Protein AF-A0A1S2M8C3-F1 (afdb_monomer_lite)

Radius of gyration: 22.27 Å; chains: 1; bounding box: 60×18×54 Å

Structure (mmCIF, N/CA/C/O backbone):
data_AF-A0A1S2M8C3-F1
#
_entry.id   AF-A0A1S2M8C3-F1
#
loop_
_atom_site.group_PDB
_atom_site.id
_atom_site.type_symbol
_atom_site.label_atom_id
_atom_site.label_alt_id
_atom_site.label_comp_id
_atom_site.label_asym_id
_atom_site.label_entity_id
_atom_site.label_seq_id
_atom_site.pdbx_PDB_ins_code
_atom_site.Cartn_x
_atom_site.Cartn_y
_atom_site.Cartn_z
_atom_site.occupancy
_atom_site.B_iso_or_equiv
_atom_site.auth_seq_id
_atom_site.auth_comp_id
_atom_site.auth_asym_id
_atom_site.auth_atom_id
_atom_site.pdbx_PDB_model_num
ATOM 1 N N . MET A 1 1 ? 14.493 4.402 -5.869 1.00 61.88 1 MET A N 1
ATOM 2 C CA . MET A 1 1 ? 13.095 4.113 -6.270 1.00 61.88 1 MET A CA 1
ATOM 3 C C . MET A 1 1 ? 12.474 5.349 -6.887 1.00 61.88 1 MET A C 1
ATOM 5 O O . MET A 1 1 ? 12.718 6.446 -6.394 1.00 61.88 1 MET A O 1
ATOM 9 N N . ASN A 1 2 ? 11.684 5.170 -7.945 1.00 78.38 2 ASN A N 1
ATOM 10 C CA . ASN A 1 2 ? 10.905 6.245 -8.555 1.00 78.38 2 ASN A CA 1
ATOM 11 C C . ASN A 1 2 ? 10.012 6.926 -7.490 1.00 78.38 2 ASN A C 1
ATOM 13 O O . ASN A 1 2 ? 9.446 6.233 -6.639 1.00 78.38 2 ASN A O 1
ATOM 17 N N . LYS A 1 3 ? 9.888 8.264 -7.527 1.00 79.94 3 LYS A N 1
ATOM 18 C CA . LYS A 1 3 ? 9.053 9.044 -6.589 1.00 79.94 3 LYS A CA 1
ATOM 19 C C . LYS A 1 3 ? 7.636 8.475 -6.502 1.00 79.94 3 LYS A C 1
ATOM 21 O O . LYS A 1 3 ? 7.130 8.288 -5.403 1.00 79.94 3 LYS A O 1
ATOM 26 N N . PHE A 1 4 ? 7.066 8.084 -7.641 1.00 76.88 4 PHE A N 1
ATOM 27 C CA . PHE A 1 4 ? 5.736 7.479 -7.720 1.00 76.88 4 PHE A CA 1
ATOM 28 C C . PHE A 1 4 ? 5.608 6.173 -6.929 1.00 76.88 4 PHE A C 1
ATOM 30 O O . PHE A 1 4 ? 4.605 5.963 -6.259 1.00 76.88 4 PHE A O 1
ATOM 37 N N . VAL A 1 5 ? 6.637 5.321 -6.943 1.00 78.00 5 VAL A N 1
ATOM 38 C CA . VAL A 1 5 ? 6.622 4.042 -6.215 1.00 78.00 5 VAL A CA 1
ATOM 39 C C . VAL A 1 5 ? 6.656 4.284 -4.710 1.00 78.00 5 VAL A C 1
ATOM 41 O O . VAL A 1 5 ? 5.923 3.640 -3.964 1.00 78.00 5 VAL A O 1
ATOM 44 N N . LYS A 1 6 ? 7.468 5.247 -4.261 1.00 79.88 6 LYS A N 1
ATOM 45 C CA . LYS A 1 6 ? 7.537 5.622 -2.845 1.00 79.88 6 LYS A CA 1
ATOM 46 C C . LYS A 1 6 ? 6.204 6.206 -2.369 1.00 79.88 6 LYS A C 1
ATOM 48 O O . LYS A 1 6 ? 5.698 5.783 -1.339 1.00 79.88 6 LYS A O 1
ATOM 53 N N . THR A 1 7 ? 5.616 7.110 -3.152 1.00 85.25 7 THR A N 1
ATOM 54 C CA . THR A 1 7 ? 4.302 7.697 -2.864 1.00 85.25 7 THR A CA 1
ATOM 55 C C . THR A 1 7 ? 3.202 6.636 -2.824 1.00 85.25 7 THR A C 1
ATOM 57 O O . THR A 1 7 ? 2.413 6.632 -1.885 1.00 85.25 7 THR A O 1
ATOM 60 N N . ALA A 1 8 ? 3.174 5.701 -3.777 1.00 80.50 8 ALA A N 1
ATOM 61 C CA . ALA A 1 8 ? 2.196 4.615 -3.793 1.00 80.50 8 ALA A CA 1
ATOM 62 C C . ALA A 1 8 ? 2.307 3.717 -2.549 1.00 80.50 8 ALA A C 1
ATOM 64 O O . ALA A 1 8 ? 1.298 3.424 -1.918 1.00 80.50 8 ALA A O 1
ATOM 65 N N . LEU A 1 9 ? 3.528 3.350 -2.141 1.00 80.19 9 LEU A N 1
ATOM 66 C CA . LEU A 1 9 ? 3.761 2.574 -0.916 1.00 80.19 9 LEU A CA 1
ATOM 67 C C . LEU A 1 9 ? 3.292 3.303 0.345 1.00 80.19 9 LEU A C 1
ATOM 69 O O . LEU A 1 9 ? 2.697 2.689 1.225 1.00 80.19 9 LEU A O 1
ATOM 73 N N . THR A 1 10 ? 3.519 4.613 0.425 1.00 85.81 10 THR A N 1
ATOM 74 C CA . THR A 1 10 ? 3.020 5.426 1.539 1.00 85.81 10 THR A CA 1
ATOM 75 C C . THR A 1 10 ? 1.488 5.435 1.585 1.00 85.81 10 THR A C 1
ATOM 77 O O . THR A 1 10 ? 0.905 5.258 2.654 1.00 85.81 10 THR A O 1
ATOM 80 N N . TRP A 1 11 ? 0.825 5.564 0.433 1.00 84.44 11 TRP A N 1
ATOM 81 C CA . TRP A 1 11 ? -0.638 5.546 0.356 1.00 84.44 11 TRP A CA 1
ATOM 82 C C . TRP A 1 11 ? -1.259 4.193 0.710 1.00 84.44 11 TRP A C 1
ATOM 84 O O . TRP A 1 11 ? -2.328 4.181 1.312 1.00 84.44 11 TRP A O 1
ATOM 94 N N . ILE A 1 12 ? -0.583 3.073 0.436 1.00 83.12 12 ILE A N 1
ATOM 95 C CA . ILE A 1 12 ? -1.044 1.732 0.846 1.00 83.12 12 ILE A CA 1
ATOM 96 C C . ILE A 1 12 ? -1.178 1.607 2.366 1.00 83.12 12 ILE A C 1
ATOM 98 O O . ILE A 1 12 ? -1.988 0.815 2.822 1.00 83.12 12 ILE A O 1
ATOM 102 N N . ILE A 1 13 ? -0.414 2.370 3.153 1.00 82.31 13 ILE A N 1
ATOM 103 C CA . ILE A 1 13 ? -0.492 2.343 4.622 1.00 82.31 13 ILE A CA 1
ATOM 104 C C . ILE A 1 13 ? -1.481 3.393 5.129 1.00 82.31 13 ILE A C 1
ATOM 106 O O . ILE A 1 13 ? -2.314 3.110 5.988 1.00 82.31 13 ILE A O 1
ATOM 110 N N . ILE A 1 14 ? -1.410 4.608 4.582 1.00 87.31 14 ILE A N 1
ATOM 111 C CA . ILE A 1 14 ? -2.255 5.727 5.015 1.00 87.31 14 ILE A CA 1
ATOM 112 C C . ILE A 1 14 ? -3.734 5.454 4.719 1.00 87.31 14 ILE A C 1
ATOM 114 O O . ILE A 1 14 ? -4.591 5.768 5.543 1.00 87.31 14 ILE A O 1
ATOM 118 N N . PHE A 1 15 ? -4.039 4.855 3.567 1.00 85.44 15 PHE A N 1
ATOM 119 C CA . PHE A 1 15 ? -5.413 4.634 3.131 1.00 85.44 15 PHE A CA 1
ATOM 120 C C . PHE A 1 15 ? -6.185 3.660 4.046 1.00 85.44 15 PHE A C 1
ATOM 122 O O . PHE A 1 15 ? -7.235 4.062 4.547 1.00 85.44 15 PHE A O 1
ATOM 129 N N . PRO A 1 16 ? -5.686 2.451 4.380 1.00 82.94 16 PRO A N 1
ATOM 130 C CA . PRO A 1 16 ? -6.323 1.566 5.360 1.00 82.94 16 PRO A CA 1
ATOM 131 C C . PRO A 1 16 ? -6.586 2.227 6.709 1.00 82.94 16 PRO A C 1
ATOM 133 O O . PRO A 1 16 ? -7.672 2.078 7.266 1.00 82.94 16 PRO A O 1
ATOM 136 N N . ILE A 1 17 ? -5.608 2.984 7.218 1.00 85.94 17 ILE A N 1
ATOM 137 C CA . ILE A 1 17 ? -5.719 3.667 8.510 1.00 85.94 17 ILE A CA 1
ATOM 138 C C . ILE A 1 17 ? -6.845 4.702 8.453 1.00 85.94 17 ILE A C 1
ATOM 140 O O . ILE A 1 17 ? -7.739 4.671 9.292 1.00 85.94 17 ILE A O 1
ATOM 144 N N . LEU A 1 18 ? -6.855 5.566 7.432 1.00 89.31 18 LEU A N 1
ATOM 145 C CA . LEU A 1 18 ? -7.920 6.557 7.236 1.00 89.31 18 LEU A CA 1
ATOM 146 C C . LEU A 1 18 ? -9.300 5.910 7.118 1.00 89.31 18 LEU A C 1
ATOM 148 O O . LEU A 1 18 ? -10.252 6.373 7.741 1.00 89.31 18 LEU A O 1
ATOM 152 N N . THR A 1 19 ? -9.403 4.838 6.337 1.00 84.56 19 THR A N 1
ATOM 153 C CA . THR A 1 19 ? -10.683 4.161 6.101 1.00 84.56 19 THR A CA 1
ATOM 154 C C . THR A 1 19 ? -11.200 3.502 7.379 1.00 84.56 19 THR A C 1
ATOM 156 O O . THR A 1 19 ? -12.381 3.609 7.692 1.00 84.56 19 THR A O 1
ATOM 159 N N . THR A 1 20 ? -10.309 2.877 8.154 1.00 83.50 20 THR A N 1
ATOM 160 C CA . THR A 1 20 ? -10.653 2.269 9.448 1.00 83.50 20 THR A CA 1
ATOM 161 C C . THR A 1 20 ? -11.124 3.333 10.437 1.00 83.50 20 THR A C 1
ATOM 163 O O . THR A 1 20 ? -12.159 3.161 11.073 1.00 83.50 20 THR A O 1
ATOM 166 N N . THR A 1 21 ? -10.428 4.471 10.514 1.00 86.81 21 THR A N 1
ATOM 167 C CA . THR A 1 21 ? -10.837 5.602 11.358 1.00 86.81 21 THR A CA 1
ATOM 168 C C . THR A 1 21 ? -12.215 6.138 10.966 1.00 86.81 21 THR A C 1
ATOM 170 O O . THR A 1 21 ? -13.044 6.377 11.838 1.00 86.81 21 THR A O 1
ATOM 173 N N . LEU A 1 22 ? -12.493 6.295 9.668 1.00 87.69 22 LEU A N 1
ATOM 174 C CA . LEU A 1 22 ? -13.803 6.748 9.185 1.00 87.69 22 LEU A CA 1
ATOM 175 C C . LEU A 1 22 ? -14.929 5.763 9.520 1.00 87.69 22 LEU A C 1
ATOM 177 O O . LEU A 1 22 ? -16.021 6.200 9.882 1.00 87.69 22 LEU A O 1
ATOM 181 N N . LEU A 1 23 ? -14.672 4.457 9.428 1.00 83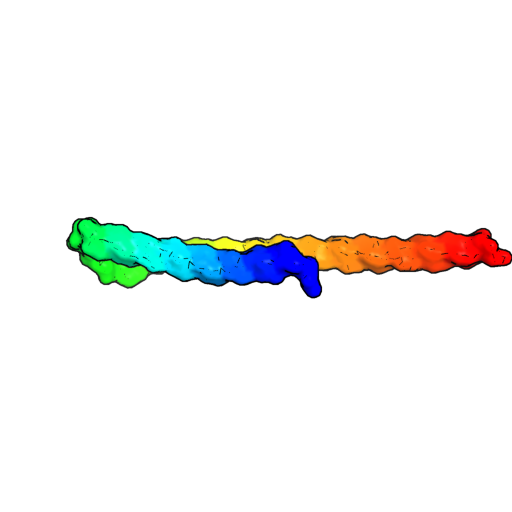.69 23 LEU A N 1
ATOM 182 C CA . LEU A 1 23 ? -15.642 3.429 9.810 1.00 83.69 23 LEU A CA 1
ATOM 183 C C . LEU A 1 23 ? -15.972 3.502 11.302 1.00 83.69 23 LEU A C 1
ATOM 185 O O . LEU A 1 23 ? -17.142 3.592 11.651 1.00 83.69 23 LEU A O 1
ATOM 189 N N . ILE A 1 24 ? -14.952 3.581 12.163 1.00 82.94 24 ILE A N 1
ATOM 190 C CA . ILE A 1 24 ? -15.144 3.719 13.616 1.00 82.94 24 ILE A CA 1
ATOM 191 C C . ILE A 1 24 ? -15.959 4.977 13.945 1.00 8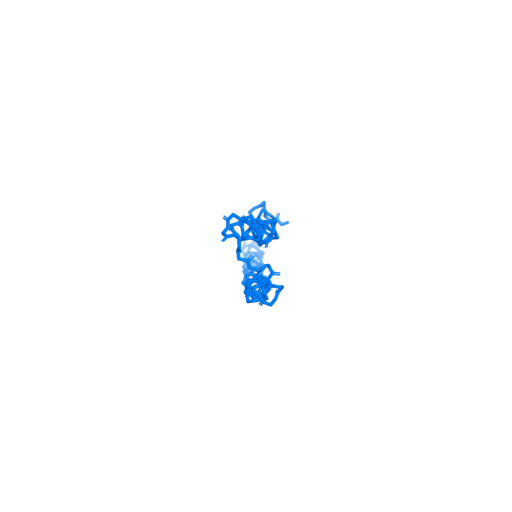2.94 24 ILE A C 1
ATOM 193 O O . ILE A 1 24 ? -16.878 4.924 14.756 1.00 82.94 24 ILE A O 1
ATOM 197 N N . ILE A 1 25 ? -15.653 6.109 13.298 1.00 87.06 25 ILE A N 1
ATOM 198 C CA . ILE A 1 25 ? -16.418 7.353 13.475 1.00 87.06 25 ILE A CA 1
ATOM 199 C C . ILE A 1 25 ? -17.877 7.157 13.046 1.00 87.06 25 ILE A C 1
ATOM 201 O O . ILE A 1 25 ? -18.785 7.613 13.733 1.00 87.06 25 ILE A O 1
ATOM 205 N N . THR A 1 26 ? -18.110 6.486 11.918 1.00 83.62 26 THR A N 1
ATOM 206 C CA . THR A 1 26 ? -19.464 6.250 11.399 1.00 83.62 26 THR A CA 1
ATOM 207 C C . THR A 1 26 ? -20.282 5.390 12.356 1.00 83.62 26 THR A C 1
ATOM 209 O O . THR A 1 26 ? -21.433 5.726 12.629 1.00 83.62 26 THR A O 1
ATOM 212 N N . ASP A 1 27 ? -19.689 4.329 12.896 1.00 81.12 27 ASP A N 1
ATOM 213 C CA . ASP A 1 27 ? -20.370 3.429 13.829 1.00 81.12 27 ASP A CA 1
ATOM 214 C C . ASP A 1 27 ? -20.644 4.126 15.167 1.00 81.12 27 ASP A C 1
ATOM 216 O O . ASP A 1 27 ? -21.733 3.987 15.721 1.00 81.12 27 ASP A O 1
ATOM 220 N N . TYR A 1 28 ? -19.728 4.995 15.617 1.00 81.75 28 TYR A N 1
ATOM 221 C CA . TYR A 1 28 ? -19.954 5.860 16.777 1.00 81.75 28 TYR A CA 1
ATOM 222 C C . TYR A 1 28 ? -21.169 6.786 16.598 1.00 81.75 28 TYR A C 1
ATOM 224 O O . TYR A 1 28 ? -21.947 6.969 17.529 1.00 81.75 28 TYR A O 1
ATOM 232 N N . PHE A 1 29 ? -21.375 7.358 15.405 1.00 85.00 29 PHE A N 1
ATOM 233 C CA . PHE A 1 29 ? -22.550 8.199 15.130 1.00 85.00 29 PHE A CA 1
ATOM 234 C C . PHE A 1 29 ? -23.858 7.415 14.989 1.00 85.00 29 PHE A C 1
ATOM 236 O O . PHE A 1 29 ? -24.931 8.003 15.124 1.00 85.00 29 PHE A O 1
ATOM 243 N N . LYS A 1 30 ? -23.786 6.117 14.685 1.00 83.56 30 LYS A N 1
ATOM 244 C CA . LYS A 1 30 ? -24.959 5.253 14.511 1.00 83.56 30 LYS A CA 1
ATOM 245 C C . LYS A 1 30 ? -25.463 4.628 15.809 1.00 83.56 30 LYS A C 1
ATOM 247 O O . LYS A 1 30 ? -26.514 3.997 15.773 1.00 83.56 30 LYS A O 1
ATOM 252 N N . ASP A 1 31 ? -24.740 4.805 16.917 1.00 75.88 31 ASP A N 1
ATOM 253 C CA . ASP A 1 31 ? -25.020 4.152 18.206 1.00 75.88 31 ASP A CA 1
ATOM 254 C C . ASP A 1 31 ? -25.076 2.610 18.087 1.00 75.88 31 ASP A C 1
ATOM 256 O O . ASP A 1 31 ? -25.689 1.914 18.895 1.00 75.88 31 ASP A O 1
ATOM 260 N N . GLU A 1 32 ? -24.436 2.057 17.047 1.00 71.62 32 GLU A N 1
ATOM 261 C CA . GLU A 1 32 ? -24.270 0.616 16.877 1.00 71.62 32 GLU A CA 1
ATOM 262 C C . GLU A 1 32 ? -23.168 0.122 17.819 1.00 71.62 32 GLU A C 1
ATOM 264 O O . GLU A 1 32 ? -22.144 0.779 18.030 1.00 71.62 32 GLU A O 1
ATOM 269 N N . SER A 1 33 ? -23.366 -1.064 18.398 1.00 71.62 33 SER A N 1
ATOM 270 C CA . SER A 1 33 ? -22.362 -1.695 19.250 1.00 71.62 33 SER A CA 1
ATOM 271 C C . SER A 1 33 ? -21.061 -1.882 18.471 1.00 71.62 33 SER A C 1
ATOM 273 O O . SER A 1 33 ? -21.025 -2.620 17.485 1.00 71.62 33 SER A O 1
ATOM 275 N N . ILE A 1 34 ? -19.992 -1.231 18.936 1.00 69.44 34 ILE A N 1
ATOM 276 C CA . ILE A 1 34 ? -18.648 -1.333 18.358 1.00 69.44 34 ILE A CA 1
ATOM 277 C C . ILE A 1 34 ? -18.115 -2.749 18.614 1.00 69.44 34 ILE A C 1
ATOM 279 O O . ILE A 1 34 ? -17.426 -3.019 19.599 1.00 69.44 34 ILE A O 1
ATOM 283 N N . GLU A 1 35 ? -18.453 -3.677 17.726 1.00 76.81 35 GLU A N 1
ATOM 284 C CA . GLU A 1 35 ? -17.928 -5.034 17.743 1.00 76.81 35 GLU A CA 1
ATOM 285 C C . GLU A 1 35 ? -16.643 -5.108 16.915 1.00 76.81 35 GLU A C 1
ATOM 287 O O . GLU A 1 35 ? -16.618 -4.848 15.713 1.00 76.81 35 GLU A O 1
ATOM 292 N N . ILE A 1 36 ? -15.543 -5.508 17.557 1.00 70.94 36 ILE A N 1
ATOM 293 C CA . ILE A 1 36 ? -14.219 -5.629 16.921 1.00 70.94 36 ILE A CA 1
ATOM 294 C C . ILE A 1 36 ? -14.261 -6.601 15.725 1.00 70.94 36 ILE A C 1
ATOM 296 O O . ILE A 1 36 ? -13.560 -6.414 14.727 1.00 70.94 36 ILE A O 1
ATOM 300 N N . THR A 1 37 ? -15.118 -7.619 15.800 1.00 76.50 37 THR A N 1
ATOM 301 C CA . THR A 1 37 ? -15.377 -8.605 14.742 1.00 76.50 37 THR A CA 1
ATOM 302 C C . THR A 1 37 ? -15.923 -7.978 13.461 1.00 76.50 37 THR A C 1
ATOM 304 O O . THR A 1 37 ? -15.609 -8.468 12.376 1.00 76.50 37 THR A O 1
ATOM 307 N N . SER A 1 38 ? -16.650 -6.865 13.554 1.00 76.81 38 SER A N 1
ATOM 308 C CA . SER A 1 38 ? -17.216 -6.146 12.405 1.00 76.81 38 SER A CA 1
ATOM 309 C C . SER A 1 38 ? -16.149 -5.439 11.563 1.00 76.81 38 SER A C 1
ATOM 311 O O . SER A 1 38 ? -16.329 -5.233 10.364 1.00 76.81 38 SER A O 1
ATOM 313 N N . TYR A 1 39 ? -14.987 -5.132 12.150 1.00 75.75 39 TYR A N 1
ATOM 314 C CA . TYR A 1 39 ? -13.859 -4.512 11.443 1.00 75.75 39 TYR A CA 1
ATOM 315 C C . TYR A 1 39 ? -12.867 -5.527 10.872 1.00 75.75 39 TYR A C 1
ATOM 317 O O . TYR A 1 39 ? -12.040 -5.175 10.026 1.00 75.75 39 TYR A O 1
ATOM 325 N N . LEU A 1 40 ? -12.954 -6.791 11.293 1.00 79.69 40 LEU A N 1
ATOM 326 C CA . LEU A 1 40 ? -12.065 -7.863 10.846 1.00 79.69 40 LEU A CA 1
ATOM 327 C C . LEU A 1 40 ? -12.046 -8.026 9.314 1.00 79.69 40 LEU A C 1
ATOM 329 O O . LEU A 1 40 ? -10.951 -8.084 8.751 1.00 79.69 40 LEU A O 1
ATOM 333 N N . PRO A 1 41 ? -13.198 -8.032 8.607 1.00 82.50 41 PRO A N 1
ATOM 334 C CA . PRO A 1 41 ? -13.220 -8.112 7.148 1.00 82.50 41 PRO A CA 1
ATOM 335 C C . PRO A 1 41 ? -12.506 -6.937 6.475 1.00 82.50 41 PRO A C 1
ATOM 337 O O . PRO A 1 41 ? -11.828 -7.132 5.470 1.00 82.50 41 PRO A O 1
ATOM 340 N N . ASN A 1 42 ? -12.599 -5.732 7.047 1.00 80.81 42 ASN A N 1
ATOM 341 C CA . ASN A 1 42 ? -11.923 -4.549 6.517 1.00 80.81 42 ASN A CA 1
ATOM 342 C C . ASN A 1 42 ? -10.405 -4.666 6.679 1.00 80.81 42 ASN A C 1
ATOM 344 O O . ASN A 1 42 ? -9.667 -4.482 5.713 1.00 80.81 42 ASN A O 1
ATOM 348 N N . ILE A 1 43 ? -9.933 -5.053 7.868 1.00 81.19 43 ILE A N 1
ATOM 349 C CA . ILE A 1 43 ? -8.502 -5.265 8.134 1.00 81.19 43 ILE A CA 1
ATOM 350 C C . ILE A 1 43 ? -7.936 -6.360 7.223 1.00 81.19 43 ILE A C 1
ATOM 352 O O . ILE A 1 43 ? -6.886 -6.172 6.604 1.00 81.19 43 ILE A O 1
ATOM 356 N N . LEU A 1 44 ? -8.640 -7.487 7.098 1.00 84.19 44 LEU A N 1
ATOM 357 C CA . LEU A 1 44 ? -8.243 -8.587 6.218 1.00 84.19 44 LEU A CA 1
ATOM 358 C C . LEU A 1 44 ? -8.259 -8.163 4.745 1.00 84.19 44 LEU A C 1
ATOM 360 O O . LEU A 1 44 ? -7.322 -8.474 4.011 1.00 84.19 44 LEU A O 1
ATOM 364 N N . GLY A 1 45 ? -9.267 -7.397 4.325 1.00 86.25 45 GLY A N 1
ATOM 365 C CA . GLY A 1 45 ? -9.344 -6.815 2.987 1.00 86.25 45 GLY A CA 1
ATOM 366 C C . GLY A 1 45 ? -8.151 -5.910 2.679 1.00 86.25 45 GLY A C 1
ATOM 367 O O . GLY A 1 45 ? -7.533 -6.046 1.621 1.00 86.25 45 GLY A O 1
ATOM 368 N N . PHE A 1 46 ? -7.752 -5.052 3.622 1.00 84.25 46 PHE A N 1
ATOM 369 C CA . PHE A 1 46 ? -6.557 -4.218 3.477 1.00 84.25 46 PHE A CA 1
ATOM 370 C C . PHE A 1 46 ? -5.263 -5.032 3.452 1.00 84.25 46 PHE A C 1
ATOM 372 O O . PHE A 1 46 ? -4.376 -4.721 2.657 1.00 84.25 46 PHE A O 1
ATOM 379 N N . ALA A 1 47 ? -5.151 -6.085 4.264 1.00 84.94 47 ALA A N 1
ATOM 380 C CA . ALA A 1 47 ? -3.984 -6.965 4.261 1.00 84.94 47 ALA A CA 1
ATOM 381 C C . ALA A 1 47 ? -3.826 -7.693 2.915 1.00 84.94 47 ALA A C 1
ATOM 383 O O . ALA A 1 47 ? -2.743 -7.686 2.323 1.00 84.94 47 ALA A O 1
ATOM 384 N N . VAL A 1 48 ? -4.916 -8.266 2.393 1.00 90.25 48 VAL A N 1
ATOM 385 C CA . VAL A 1 48 ? -4.928 -8.942 1.087 1.00 90.25 48 VAL A CA 1
ATOM 386 C C . VAL A 1 48 ? -4.653 -7.948 -0.041 1.00 90.25 48 VAL A C 1
ATOM 388 O O . VAL A 1 48 ? -3.808 -8.212 -0.898 1.00 90.25 48 VAL A O 1
ATOM 391 N N . GLY A 1 49 ? -5.298 -6.779 -0.017 1.00 87.12 49 GLY A N 1
ATOM 392 C CA . GLY A 1 49 ? -5.057 -5.715 -0.990 1.00 87.12 49 GLY A CA 1
ATOM 393 C C . GLY A 1 49 ? -3.601 -5.240 -0.983 1.00 87.12 49 GLY A C 1
ATOM 394 O O . GLY A 1 49 ? -2.977 -5.144 -2.040 1.00 87.12 49 GLY A O 1
ATOM 395 N N . GLY A 1 50 ? -3.022 -5.021 0.200 1.00 85.06 50 GLY A N 1
ATOM 396 C CA . GLY A 1 50 ? -1.623 -4.626 0.365 1.00 85.06 50 GLY A CA 1
ATOM 397 C C . GLY A 1 50 ? -0.641 -5.662 -0.186 1.00 85.06 50 GLY A C 1
ATOM 398 O O . GLY A 1 50 ? 0.288 -5.295 -0.911 1.00 85.06 50 GLY A O 1
ATOM 399 N N . LEU A 1 51 ? -0.874 -6.952 0.080 1.00 88.25 51 LEU A N 1
ATOM 400 C CA . LEU A 1 51 ? -0.085 -8.048 -0.498 1.00 88.25 51 LEU A CA 1
ATOM 401 C C . LEU A 1 51 ? -0.166 -8.064 -2.027 1.00 88.25 51 LEU A C 1
ATOM 403 O O . LEU A 1 51 ? 0.860 -8.203 -2.696 1.00 88.25 51 LEU A O 1
ATOM 407 N N . PHE A 1 52 ? -1.363 -7.875 -2.583 1.00 88.56 52 PHE A N 1
ATOM 408 C CA . PHE A 1 52 ? -1.569 -7.869 -4.028 1.00 88.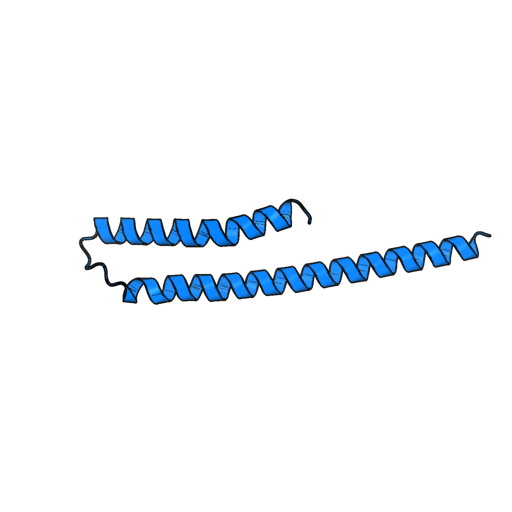56 52 PHE A CA 1
ATOM 409 C C . PHE A 1 52 ? -0.830 -6.706 -4.702 1.00 88.56 52 PHE A C 1
ATOM 411 O O . PHE A 1 52 ? -0.115 -6.902 -5.686 1.00 88.56 52 PHE A O 1
ATOM 418 N N . VAL A 1 53 ? -0.925 -5.498 -4.138 1.00 85.94 53 VAL A N 1
ATOM 419 C CA . VAL A 1 53 ? -0.203 -4.326 -4.657 1.00 85.94 53 VAL A CA 1
ATOM 420 C C . VAL A 1 53 ? 1.311 -4.506 -4.525 1.00 85.94 53 VAL A C 1
ATOM 422 O O . VAL A 1 53 ? 2.048 -4.194 -5.463 1.00 85.94 53 VAL A O 1
ATOM 425 N N . GLY A 1 54 ? 1.785 -5.048 -3.399 1.00 85.31 54 GLY A N 1
ATOM 426 C CA . GLY A 1 54 ? 3.198 -5.374 -3.199 1.00 85.31 54 GLY A CA 1
ATOM 427 C C . GLY A 1 54 ? 3.720 -6.359 -4.247 1.00 85.31 54 GLY A C 1
ATOM 428 O O . GLY A 1 54 ? 4.778 -6.131 -4.838 1.00 85.31 54 GLY A O 1
ATOM 429 N N . PHE A 1 55 ? 2.945 -7.404 -4.545 1.00 89.50 55 PHE A N 1
ATOM 430 C CA . PHE A 1 55 ? 3.268 -8.374 -5.588 1.00 89.50 55 PHE A CA 1
ATOM 431 C C . PHE A 1 55 ? 3.342 -7.728 -6.979 1.00 89.50 55 PHE A C 1
ATOM 433 O O . PHE A 1 55 ? 4.330 -7.912 -7.692 1.00 89.50 55 PHE A O 1
ATOM 440 N N . VAL A 1 56 ? 2.348 -6.919 -7.357 1.00 88.44 56 VAL A N 1
ATOM 441 C CA . VAL A 1 56 ? 2.348 -6.207 -8.647 1.00 88.44 56 VAL A CA 1
ATOM 442 C C . VAL A 1 56 ? 3.560 -5.279 -8.759 1.00 88.44 56 VAL A C 1
ATOM 444 O O . VAL A 1 56 ? 4.255 -5.290 -9.775 1.00 88.44 56 VAL A O 1
ATOM 447 N N . MET A 1 57 ? 3.867 -4.518 -7.706 1.00 85.25 57 MET A N 1
ATOM 448 C CA . MET A 1 57 ? 5.034 -3.632 -7.670 1.00 85.25 57 MET A CA 1
ATOM 449 C C . MET A 1 57 ? 6.350 -4.387 -7.840 1.00 85.25 57 MET A C 1
ATOM 451 O O . MET A 1 57 ? 7.228 -3.927 -8.572 1.00 85.25 57 MET A O 1
ATOM 455 N N . TYR A 1 58 ? 6.484 -5.542 -7.190 1.00 87.88 58 TYR A N 1
ATOM 456 C CA . TYR A 1 58 ? 7.658 -6.394 -7.336 1.00 87.88 58 TYR A CA 1
ATOM 457 C C . TYR A 1 58 ? 7.835 -6.862 -8.786 1.00 87.88 58 TYR A C 1
ATOM 459 O O . TYR A 1 58 ? 8.920 -6.732 -9.357 1.00 87.88 58 TYR A O 1
ATOM 467 N N . GLN A 1 59 ? 6.755 -7.325 -9.417 1.00 91.38 59 GLN A N 1
ATOM 468 C CA . GLN A 1 59 ? 6.791 -7.775 -10.810 1.00 91.38 59 GLN A CA 1
ATOM 469 C C . GLN A 1 59 ? 7.1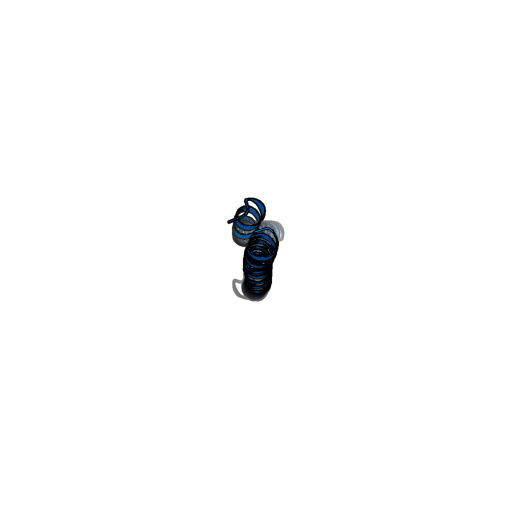32 -6.631 -11.775 1.00 91.38 59 GLN A C 1
ATOM 471 O O . GLN A 1 59 ? 7.940 -6.812 -12.686 1.00 91.38 59 GLN A O 1
ATOM 476 N N . LEU A 1 60 ? 6.586 -5.432 -11.551 1.00 88.50 60 LEU A N 1
ATOM 477 C CA . LEU A 1 60 ? 6.912 -4.248 -12.352 1.00 88.50 60 LEU A CA 1
ATOM 478 C C . LEU A 1 60 ? 8.385 -3.839 -12.220 1.00 88.50 60 LEU A C 1
ATOM 480 O O . LEU A 1 60 ? 9.017 -3.523 -13.229 1.00 88.50 60 LEU A O 1
ATOM 484 N N . GLN A 1 61 ? 8.947 -3.871 -11.006 1.00 86.62 61 GLN A N 1
ATOM 485 C CA . GLN A 1 61 ? 10.372 -3.589 -10.793 1.00 86.62 61 GLN A CA 1
ATOM 486 C C . GLN A 1 61 ? 11.254 -4.608 -11.515 1.00 86.62 61 GLN A C 1
ATOM 488 O O . GLN A 1 61 ? 12.181 -4.222 -12.225 1.00 86.62 61 GLN A O 1
ATOM 493 N N . LYS A 1 62 ? 10.911 -5.897 -11.418 1.00 88.69 62 LYS A N 1
ATOM 494 C 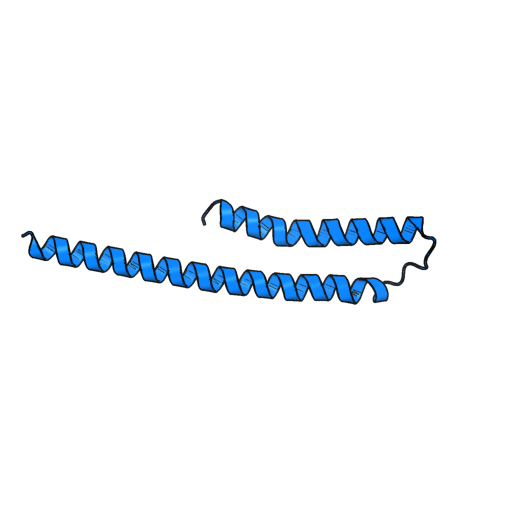CA . LYS A 1 62 ? 11.637 -6.961 -12.117 1.00 88.69 62 LYS A CA 1
ATOM 495 C C . LYS A 1 62 ? 11.669 -6.736 -13.634 1.00 88.69 62 LYS A C 1
ATOM 497 O O . LYS A 1 62 ? 12.730 -6.840 -14.247 1.00 88.69 62 LYS A O 1
ATOM 502 N N . LEU A 1 63 ? 10.531 -6.382 -14.236 1.00 92.25 63 LEU A N 1
ATOM 503 C CA . LEU A 1 63 ? 10.449 -6.099 -15.674 1.00 92.25 63 LEU A CA 1
ATOM 504 C C . LEU A 1 63 ? 11.275 -4.869 -16.077 1.00 92.25 63 LEU A C 1
ATOM 506 O O . LEU A 1 63 ? 11.928 -4.884 -17.121 1.00 92.25 63 LEU A O 1
ATOM 510 N N . GLN A 1 64 ? 11.279 -3.811 -15.260 1.00 90.50 64 GLN A N 1
ATOM 511 C CA . GLN A 1 64 ? 12.103 -2.624 -15.515 1.00 90.50 64 GLN A CA 1
ATOM 512 C C . GLN A 1 64 ? 13.600 -2.946 -15.473 1.00 90.50 64 GLN A C 1
ATOM 514 O O . GLN A 1 64 ? 14.337 -2.525 -16.370 1.00 90.50 64 GLN A O 1
ATOM 519 N N . ASP A 1 65 ? 14.038 -3.727 -14.488 1.00 91.44 65 ASP A N 1
ATOM 520 C CA . ASP A 1 65 ? 15.439 -4.130 -14.350 1.00 91.44 65 ASP A CA 1
ATOM 521 C C . ASP A 1 65 ? 15.905 -4.994 -15.528 1.00 91.44 65 ASP A C 1
ATOM 523 O O . ASP A 1 65 ? 16.998 -4.786 -16.068 1.00 91.44 65 ASP A O 1
ATOM 527 N N . GLU A 1 66 ? 15.077 -5.943 -15.970 1.00 93.25 66 GLU A N 1
ATOM 528 C CA . GLU A 1 66 ? 15.370 -6.757 -17.153 1.00 93.25 66 GLU A CA 1
ATOM 529 C C . GLU A 1 66 ? 15.474 -5.907 -18.422 1.00 93.25 66 GLU A C 1
ATOM 531 O O . GLU A 1 66 ? 16.394 -6.099 -19.226 1.00 93.25 66 GLU A O 1
ATOM 536 N N . ASN A 1 67 ? 14.572 -4.940 -18.593 1.00 92.44 67 ASN A N 1
ATOM 537 C CA . ASN A 1 67 ? 14.576 -4.065 -19.760 1.00 92.44 67 ASN A CA 1
ATOM 538 C C . ASN A 1 67 ? 15.818 -3.155 -19.776 1.00 92.44 67 ASN A C 1
ATOM 540 O O . ASN A 1 67 ? 16.472 -2.999 -20.810 1.00 92.44 67 ASN A O 1
ATOM 544 N N . ASN A 1 68 ? 16.220 -2.637 -18.611 1.00 92.38 68 ASN A N 1
ATOM 545 C CA . ASN A 1 68 ? 17.431 -1.829 -18.481 1.00 92.38 68 ASN A CA 1
ATOM 546 C C . ASN A 1 68 ? 18.701 -2.644 -18.790 1.00 92.38 68 ASN A C 1
ATOM 548 O O . ASN A 1 68 ? 19.569 -2.192 -19.538 1.00 92.38 68 ASN A O 1
ATOM 552 N N . LYS A 1 69 ? 18.785 -3.894 -18.306 1.00 91.75 69 LYS A N 1
ATOM 553 C CA . LYS A 1 69 ? 19.890 -4.811 -18.645 1.00 91.75 69 LYS A CA 1
ATOM 554 C C . LYS A 1 69 ? 19.975 -5.093 -20.146 1.00 91.75 69 LYS A C 1
ATOM 556 O O . LYS A 1 69 ? 21.078 -5.133 -20.694 1.00 91.75 69 LYS A O 1
ATOM 561 N N . ARG A 1 70 ? 18.836 -5.288 -20.823 1.00 92.44 70 ARG A N 1
ATOM 562 C CA . ARG A 1 70 ? 18.805 -5.476 -22.286 1.00 92.44 70 ARG A CA 1
ATOM 563 C C . ARG A 1 70 ? 19.314 -4.242 -23.018 1.00 92.44 70 ARG A C 1
ATOM 565 O O . ARG A 1 70 ? 20.129 -4.391 -23.923 1.00 92.44 70 ARG A O 1
ATOM 572 N N . LYS A 1 71 ? 18.890 -3.047 -22.600 1.00 92.19 71 LYS A N 1
ATOM 573 C CA . LYS A 1 71 ? 19.340 -1.786 -23.198 1.00 92.19 71 LYS A CA 1
ATOM 574 C C . LYS A 1 71 ? 20.862 -1.629 -23.119 1.00 92.19 71 LYS A C 1
ATOM 576 O O . LYS A 1 71 ? 21.494 -1.421 -24.148 1.00 92.19 71 LYS A O 1
ATOM 581 N N . ILE A 1 72 ? 21.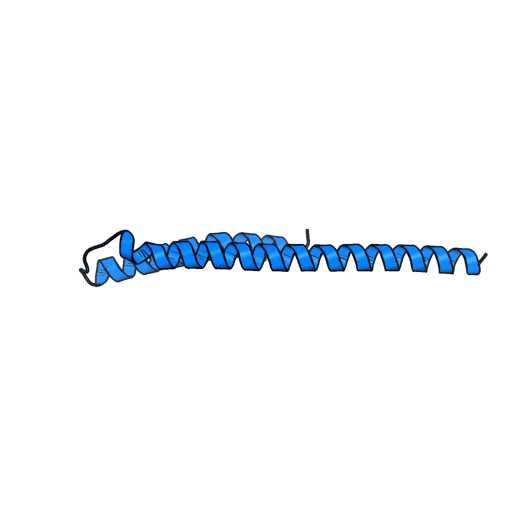450 -1.846 -21.941 1.00 92.50 72 ILE A N 1
ATOM 582 C CA . ILE A 1 72 ? 22.910 -1.769 -21.739 1.00 92.50 72 ILE A CA 1
ATOM 583 C C . ILE A 1 72 ? 23.646 -2.787 -22.621 1.00 92.50 72 ILE A C 1
ATOM 585 O O . ILE A 1 72 ? 24.671 -2.471 -23.224 1.00 92.50 72 ILE A O 1
ATOM 589 N N . ARG A 1 73 ? 23.114 -4.013 -22.738 1.00 92.25 73 ARG A N 1
ATOM 590 C CA . ARG A 1 73 ? 23.695 -5.043 -23.612 1.00 92.25 73 ARG A CA 1
ATOM 591 C C . ARG A 1 73 ? 23.682 -4.606 -25.079 1.00 92.25 73 ARG A C 1
ATOM 593 O O . ARG A 1 73 ? 24.686 -4.783 -25.759 1.00 92.25 73 ARG A O 1
ATOM 600 N N . LEU A 1 74 ? 22.575 -4.040 -25.558 1.00 93.50 74 LEU A N 1
ATOM 601 C CA . LEU A 1 74 ? 22.453 -3.569 -26.940 1.00 93.50 74 LEU A CA 1
ATOM 602 C C . LEU A 1 74 ? 23.380 -2.383 -27.227 1.00 93.50 74 LEU A C 1
ATOM 604 O O . LEU A 1 74 ? 24.038 -2.377 -28.262 1.00 93.50 74 LEU A O 1
ATOM 608 N N . GLU A 1 75 ? 23.493 -1.426 -26.307 1.00 92.00 75 GLU A N 1
ATOM 609 C CA . GLU A 1 75 ? 24.428 -0.299 -26.439 1.00 92.00 75 GLU A CA 1
ATOM 610 C C . GLU A 1 75 ? 25.889 -0.771 -26.492 1.00 92.00 75 GLU A C 1
ATOM 612 O O . GLU A 1 75 ? 26.663 -0.288 -27.319 1.00 92.00 75 GLU A O 1
ATOM 617 N N . GLY A 1 76 ? 26.261 -1.759 -25.671 1.00 91.06 76 GLY A N 1
ATOM 618 C CA . GLY A 1 76 ? 27.592 -2.369 -25.714 1.00 91.06 76 GLY A CA 1
ATOM 619 C C . GLY A 1 76 ? 27.878 -3.092 -27.033 1.00 91.06 76 GLY A C 1
ATOM 620 O O . GLY A 1 76 ? 28.962 -2.942 -27.591 1.00 91.06 76 GLY A O 1
ATOM 621 N N . VAL A 1 77 ? 26.894 -3.829 -27.563 1.00 91.25 77 VAL A N 1
ATOM 622 C CA . VAL A 1 77 ? 27.005 -4.471 -28.881 1.00 91.25 77 VAL A CA 1
ATOM 623 C C . VAL A 1 77 ? 27.205 -3.409 -29.960 1.00 91.25 77 VAL A C 1
ATOM 625 O O . VAL A 1 77 ? 28.197 -3.469 -30.675 1.00 91.25 77 VAL A O 1
ATOM 628 N N . LEU A 1 78 ? 26.327 -2.407 -30.043 1.00 91.38 78 LEU A N 1
ATOM 629 C CA . LEU A 1 78 ? 26.398 -1.349 -31.059 1.00 91.38 78 LEU A CA 1
ATOM 630 C C . LEU A 1 78 ? 27.735 -0.600 -31.042 1.00 91.38 78 LEU A C 1
ATOM 632 O O . LEU A 1 78 ? 28.277 -0.300 -32.101 1.00 91.38 78 LEU A O 1
ATOM 636 N N . LYS A 1 79 ? 28.287 -0.339 -29.853 1.00 87.50 79 LYS A N 1
ATOM 637 C CA . LYS A 1 79 ? 29.582 0.333 -29.709 1.00 87.50 79 LYS A CA 1
ATOM 638 C C . LYS A 1 79 ? 30.740 -0.493 -30.277 1.00 87.50 79 LYS A C 1
ATOM 640 O O . LYS A 1 79 ? 31.618 0.088 -30.899 1.00 87.50 79 LYS A O 1
ATOM 645 N N . ASN A 1 80 ? 30.714 -1.818 -30.115 1.00 88.56 80 ASN A N 1
ATOM 646 C CA . ASN A 1 80 ? 31.721 -2.713 -30.696 1.00 88.56 80 ASN A CA 1
ATOM 647 C C . ASN A 1 80 ? 31.624 -2.823 -32.224 1.00 88.56 80 ASN A C 1
ATOM 649 O O . ASN A 1 80 ? 32.629 -3.102 -32.860 1.00 88.56 80 ASN A O 1
ATOM 653 N N . TRP A 1 81 ? 30.442 -2.623 -32.818 1.00 85.62 81 TRP A N 1
ATOM 654 C CA . TRP A 1 81 ? 30.280 -2.603 -34.281 1.00 85.62 81 TRP A CA 1
ATOM 655 C C . TRP A 1 81 ? 30.726 -1.280 -34.924 1.00 85.62 81 TRP A C 1
ATOM 657 O O . TRP A 1 81 ? 30.879 -1.221 -36.140 1.00 85.62 81 TRP A O 1
ATOM 667 N N . ALA A 1 82 ? 30.891 -0.215 -34.132 1.00 80.75 82 ALA A N 1
ATOM 668 C CA . ALA A 1 82 ? 31.261 1.122 -34.603 1.00 80.75 82 ALA A CA 1
ATOM 669 C C . ALA A 1 82 ? 32.778 1.413 -34.540 1.00 80.75 82 ALA A C 1
ATOM 671 O O . ALA A 1 82 ? 33.200 2.499 -34.936 1.00 80.75 82 ALA A O 1
ATOM 672 N N . THR A 1 83 ? 33.569 0.469 -34.026 1.00 74.25 83 THR A N 1
ATOM 673 C CA . THR A 1 83 ? 35.045 0.469 -33.965 1.00 74.25 83 THR A CA 1
ATOM 674 C C . THR A 1 83 ? 35.608 -0.576 -34.903 1.00 74.25 83 THR A C 1
ATOM 676 O O . THR A 1 83 ? 36.603 -0.260 -35.587 1.00 74.25 83 THR A O 1
#

Sequence (83 aa):
MNKFVKTALTWIIIFPILTTTLLIITDYFKDESIEITSYLPNILGFAVGGLFVGFVMYQLQKLQDENNKRKIRLEGVLKNWAT

Foldseek 3Di:
DPPVVVVVLVCLVVVLVVVLVVVVVVCVVVVHPPDPVVCVVSVVVSVVVSVVVVVVVVVVVVVVVVVVVVVVVVVVVVVVVVD

pLDDT: mean 84.51, std 6.23, range [61.88, 93.5]

Secondary structure (DSSP, 8-state):
--HHHHHHHHHHHHHHHHHHHHHHHHHHHHT----HHHHHHHHHHHHHHHHHHHHHHHHHHHHHHHHHHHHHHHHHHHHHH--

Organism: NCBI:txid472963